Protein AF-A0A4Y9J6J3-F1 (afdb_monomer_lite)

InterPro domains:
  IPR000014 PAS domain [PF13188] (96-131)
  IPR000014 PAS domain [PS50112] (87-137)
  IPR000014 PAS domain [TIGR00229] (90-133)
  IPR000014 PAS domain [cd00130] (98-134)
  IPR035965 PAS domain superfamily [SSF55785] (6-74)
  IPR035965 PAS domain superfamily [SSF55785] (62-134)

Radius of gyration: 31.97 Å; chains: 1; bounding box: 62×37×79 Å

Structure (mmCIF, N/CA/C/O backbone):
data_AF-A0A4Y9J6J3-F1
#
_entry.id   AF-A0A4Y9J6J3-F1
#
loop_
_atom_site.group_PDB
_atom_site.id
_atom_site.type_symbol
_atom_site.label_atom_id
_atom_site.label_alt_id
_atom_site.label_comp_id
_atom_site.label_asym_id
_atom_site.label_entity_id
_atom_site.label_seq_id
_atom_site.pdbx_PDB_ins_code
_atom_site.Cartn_x
_atom_site.Cartn_y
_atom_site.Cartn_z
_atom_site.occupancy
_atom_site.B_iso_or_equiv
_atom_site.auth_seq_id
_atom_site.auth_comp_id
_atom_site.auth_asym_id
_atom_site.auth_atom_id
_atom_site.pdbx_PDB_model_num
ATOM 1 N N . LYS A 1 1 ? 17.500 11.262 -40.202 1.00 39.72 1 LYS A N 1
ATOM 2 C CA . LYS A 1 1 ? 16.883 11.916 -39.030 1.00 39.72 1 LYS A CA 1
ATOM 3 C C . LYS A 1 1 ? 17.370 11.178 -37.801 1.00 39.72 1 LYS A C 1
ATOM 5 O O . LYS A 1 1 ? 17.200 9.964 -37.757 1.00 39.72 1 LYS A O 1
ATOM 10 N N . TRP A 1 2 ? 18.064 11.863 -36.902 1.00 50.81 2 TRP A N 1
ATOM 11 C CA . TRP A 1 2 ? 18.716 11.248 -35.743 1.00 50.81 2 TRP A CA 1
ATOM 12 C C . TRP A 1 2 ? 17.811 11.349 -34.515 1.00 50.81 2 TRP A C 1
ATOM 14 O O . TRP A 1 2 ? 17.093 12.330 -34.363 1.00 50.81 2 TRP A O 1
ATOM 24 N N . VAL A 1 3 ? 17.848 10.357 -33.619 1.00 53.19 3 VAL A N 1
ATOM 25 C CA . VAL A 1 3 ? 17.109 10.394 -32.337 1.00 53.19 3 VAL A CA 1
ATOM 26 C C . VAL A 1 3 ? 17.439 11.657 -31.526 1.00 53.19 3 VAL A C 1
ATOM 28 O O . VAL A 1 3 ? 16.561 12.228 -30.886 1.00 53.19 3 VAL A O 1
ATOM 31 N N . THR A 1 4 ? 18.671 12.154 -31.640 1.00 53.94 4 THR A N 1
ATOM 32 C CA . THR A 1 4 ? 19.138 13.399 -31.014 1.00 53.94 4 THR A CA 1
ATOM 33 C C . THR A 1 4 ? 18.458 14.665 -31.542 1.00 53.94 4 THR A C 1
ATOM 35 O O . THR A 1 4 ? 18.426 15.660 -30.828 1.00 53.94 4 THR A O 1
ATOM 38 N N . GLU A 1 5 ? 17.877 14.649 -32.748 1.00 55.69 5 GLU A N 1
ATOM 39 C CA . GLU A 1 5 ? 17.098 15.782 -33.280 1.00 55.69 5 GLU A CA 1
ATOM 40 C C . GLU A 1 5 ? 15.705 15.880 -32.636 1.00 55.69 5 GLU A C 1
ATOM 42 O O . GLU A 1 5 ? 15.109 16.953 -32.632 1.00 55.69 5 GLU A O 1
ATOM 47 N N . PHE A 1 6 ? 15.179 14.775 -32.095 1.00 51.38 6 PHE A N 1
ATOM 48 C CA . PHE A 1 6 ? 13.850 14.715 -31.471 1.00 51.38 6 PHE A CA 1
ATOM 49 C C . PHE A 1 6 ? 13.895 14.768 -29.945 1.00 51.38 6 PHE A C 1
ATOM 51 O O . PHE A 1 6 ? 12.896 15.100 -29.313 1.00 51.38 6 PHE A O 1
ATOM 58 N N . ALA A 1 7 ? 15.040 14.448 -29.347 1.00 52.38 7 ALA A N 1
ATOM 59 C CA . ALA A 1 7 ? 15.242 14.529 -27.912 1.00 52.38 7 ALA A CA 1
ATOM 60 C C . ALA A 1 7 ? 16.704 14.930 -27.622 1.00 52.38 7 ALA A C 1
ATOM 62 O O . ALA A 1 7 ? 17.547 14.065 -27.386 1.00 52.38 7 ALA A O 1
ATOM 63 N N . PRO A 1 8 ? 17.027 16.235 -27.683 1.00 57.19 8 PRO A N 1
ATOM 64 C CA . PRO A 1 8 ? 18.391 16.735 -27.477 1.00 57.19 8 PRO A CA 1
ATOM 65 C C . PRO A 1 8 ? 18.898 16.509 -26.044 1.00 57.19 8 PRO A C 1
ATOM 67 O O . PRO A 1 8 ? 20.086 16.265 -25.852 1.00 57.19 8 PRO A O 1
ATOM 70 N N . ASP A 1 9 ? 17.986 16.484 -25.069 1.00 55.44 9 ASP A N 1
ATOM 71 C CA . ASP A 1 9 ? 18.262 16.157 -23.664 1.00 55.44 9 ASP A CA 1
ATOM 72 C C . ASP A 1 9 ? 18.116 14.660 -23.352 1.00 55.44 9 ASP A C 1
ATOM 74 O O . ASP A 1 9 ? 18.063 14.279 -22.186 1.00 55.44 9 ASP A O 1
ATOM 78 N N . LEU A 1 10 ? 18.020 13.783 -24.365 1.00 57.69 10 LEU A N 1
ATOM 79 C CA . LEU A 1 10 ? 18.024 12.333 -24.155 1.00 57.69 10 LEU A CA 1
ATOM 80 C C . LEU A 1 10 ? 19.436 11.925 -23.718 1.00 57.69 10 LEU A C 1
ATOM 82 O O . LEU A 1 10 ? 20.325 11.639 -24.515 1.00 57.69 10 LEU A O 1
ATOM 86 N N . GLU A 1 11 ? 19.611 12.028 -22.408 1.00 61.84 11 GLU A N 1
ATOM 87 C CA . GLU A 1 11 ? 20.838 12.064 -21.636 1.00 61.84 11 GLU A CA 1
ATOM 88 C C . GLU A 1 11 ? 21.888 11.017 -22.022 1.00 61.84 11 GLU A C 1
ATOM 90 O O . GLU A 1 11 ? 21.597 9.918 -22.499 1.00 61.84 11 GLU A O 1
ATOM 95 N N . ARG A 1 12 ? 23.138 11.333 -21.661 1.00 64.44 12 ARG A N 1
ATOM 96 C CA . ARG A 1 12 ? 24.306 10.436 -21.649 1.00 64.44 12 ARG A CA 1
ATOM 97 C C . ARG A 1 12 ? 23.982 9.016 -21.152 1.00 64.44 12 ARG A C 1
ATOM 99 O O . ARG A 1 12 ? 24.518 8.053 -21.692 1.00 64.44 12 ARG A O 1
ATOM 106 N N . PHE A 1 13 ? 23.058 8.894 -20.198 1.00 71.88 13 PHE A N 1
ATOM 107 C CA . PHE A 1 13 ? 22.538 7.633 -19.672 1.00 71.88 13 PHE A CA 1
ATOM 108 C C . PHE A 1 13 ? 22.047 6.653 -20.756 1.00 71.88 13 PHE A C 1
ATOM 110 O O . PHE A 1 13 ? 22.354 5.458 -20.698 1.00 71.88 13 PHE A O 1
ATOM 117 N N . TRP A 1 14 ? 21.325 7.135 -21.773 1.00 73.62 14 TRP A N 1
ATOM 118 C CA . TRP A 1 14 ? 20.806 6.286 -22.849 1.00 73.62 14 TRP A CA 1
ATOM 119 C C . TRP A 1 14 ? 21.928 5.798 -23.766 1.00 73.62 14 TRP A C 1
ATOM 121 O O . TRP A 1 14 ? 21.974 4.618 -24.107 1.00 73.62 14 TRP A O 1
ATOM 131 N N . PHE A 1 15 ? 22.885 6.671 -24.094 1.00 76.06 15 PHE A N 1
ATOM 132 C CA . PHE A 1 15 ? 24.064 6.307 -24.884 1.00 76.06 15 PHE A CA 1
ATOM 133 C C . PHE A 1 15 ? 24.954 5.291 -24.170 1.00 76.06 15 PHE A C 1
ATOM 135 O O . PHE A 1 15 ? 25.396 4.327 -24.792 1.00 76.06 15 PHE A O 1
ATOM 142 N N . GLU A 1 16 ? 25.193 5.472 -22.872 1.00 82.56 16 GLU A N 1
ATOM 143 C CA . GLU A 1 16 ? 25.970 4.532 -22.061 1.00 82.56 16 GLU A CA 1
ATOM 144 C C . GLU A 1 16 ? 25.268 3.177 -21.962 1.00 82.56 16 GLU A C 1
ATOM 146 O O . GLU A 1 16 ? 25.896 2.135 -22.154 1.00 82.56 16 GLU A O 1
ATOM 151 N N . THR A 1 17 ? 23.954 3.177 -21.728 1.00 86.25 17 THR A N 1
ATOM 152 C CA . THR A 1 17 ? 23.177 1.942 -21.601 1.00 86.25 17 THR A CA 1
ATOM 153 C C . THR A 1 17 ? 23.132 1.172 -22.916 1.00 86.25 17 THR A C 1
ATOM 155 O O . THR A 1 17 ? 23.444 -0.018 -22.945 1.00 86.25 17 THR A O 1
ATOM 158 N N . TYR A 1 18 ? 22.808 1.838 -24.021 1.00 88.50 18 TYR A N 1
ATOM 159 C CA . TYR A 1 18 ? 22.747 1.212 -25.340 1.00 88.50 18 TYR A CA 1
ATOM 160 C C . TYR A 1 18 ? 24.127 0.802 -25.853 1.00 88.50 18 TYR A C 1
ATOM 162 O O . TYR A 1 18 ? 24.275 -0.292 -26.395 1.00 88.50 18 TYR A O 1
ATOM 170 N N . GLY A 1 19 ? 25.148 1.629 -25.616 1.00 86.38 19 GLY A N 1
ATOM 171 C CA . GLY A 1 19 ? 26.538 1.304 -25.925 1.00 86.38 19 GLY A CA 1
ATOM 172 C C . GLY A 1 19 ? 27.023 0.074 -25.160 1.00 86.38 19 GLY A C 1
ATOM 173 O O . GLY A 1 19 ? 27.635 -0.812 -25.756 1.00 86.38 19 GLY A O 1
ATOM 174 N N . ARG A 1 20 ? 26.683 -0.037 -23.867 1.00 90.12 20 ARG A N 1
ATOM 175 C CA . ARG A 1 20 ? 26.971 -1.229 -23.060 1.00 90.12 20 ARG A CA 1
ATOM 176 C C . ARG A 1 20 ? 26.289 -2.463 -23.641 1.00 90.12 20 ARG A C 1
ATOM 178 O O . ARG A 1 20 ? 26.979 -3.445 -23.867 1.00 90.12 20 ARG A O 1
ATOM 185 N N . VAL A 1 21 ? 24.991 -2.409 -23.947 1.00 92.94 21 VAL A N 1
ATOM 186 C CA . VAL A 1 21 ? 24.256 -3.550 -24.536 1.00 92.94 21 VAL A CA 1
ATOM 187 C C . VAL A 1 21 ? 24.870 -3.968 -25.877 1.00 92.94 21 VAL A C 1
ATOM 189 O O . VAL A 1 21 ? 25.069 -5.155 -26.122 1.00 92.94 21 VAL A O 1
ATOM 192 N N . ALA A 1 22 ? 25.227 -3.008 -26.733 1.00 90.44 22 ALA A N 1
ATOM 193 C CA . ALA A 1 22 ? 25.871 -3.282 -28.015 1.00 90.44 22 ALA A CA 1
ATOM 194 C C . ALA A 1 22 ? 27.246 -3.957 -27.842 1.00 90.44 22 ALA A C 1
ATOM 196 O O . ALA A 1 22 ? 27.583 -4.883 -28.582 1.00 90.44 22 ALA A O 1
ATOM 197 N N . TRP A 1 23 ? 28.030 -3.515 -26.851 1.00 89.00 23 TRP A N 1
ATOM 198 C CA . TRP A 1 23 ? 29.391 -3.992 -26.602 1.00 89.00 23 TRP A CA 1
ATOM 199 C C . TRP A 1 23 ? 29.442 -5.322 -25.842 1.00 89.00 23 TRP A C 1
ATOM 201 O O . TRP A 1 23 ? 30.136 -6.247 -26.256 1.00 89.00 23 TRP A O 1
ATOM 211 N N . THR A 1 24 ? 28.710 -5.436 -24.735 1.00 91.56 24 THR A N 1
ATOM 212 C CA . THR A 1 24 ? 28.732 -6.613 -23.854 1.00 91.56 24 THR A CA 1
ATOM 213 C C . THR A 1 24 ? 27.737 -7.669 -24.315 1.00 91.56 24 THR A C 1
ATOM 215 O O . THR A 1 24 ? 28.041 -8.861 -24.321 1.00 91.56 24 THR A O 1
ATOM 218 N N . GLY A 1 25 ? 26.571 -7.248 -24.810 1.00 90.75 25 GLY A N 1
ATOM 219 C CA . GLY A 1 25 ? 25.450 -8.133 -25.134 1.00 90.75 25 GLY A CA 1
ATOM 220 C C . GLY A 1 25 ? 24.542 -8.440 -23.965 1.00 90.75 25 GLY A C 1
ATOM 221 O O . GLY A 1 25 ? 23.555 -9.148 -24.147 1.00 90.75 25 GLY A O 1
ATOM 222 N N . GLU A 1 26 ? 24.865 -7.928 -22.782 1.00 94.12 26 GLU A N 1
ATOM 223 C CA . GLU A 1 26 ? 23.991 -8.039 -21.627 1.00 94.12 26 GLU A CA 1
ATOM 224 C C . GLU A 1 26 ? 22.763 -7.151 -21.855 1.00 94.12 26 GLU A C 1
ATOM 226 O O . GLU A 1 26 ? 22.923 -5.963 -22.155 1.00 94.12 26 GLU A O 1
ATOM 231 N N . PRO A 1 27 ? 21.542 -7.701 -21.751 1.00 94.44 27 PRO A N 1
ATOM 232 C CA . PRO A 1 27 ? 20.328 -6.937 -21.978 1.00 94.44 27 PRO A CA 1
ATOM 233 C C . PRO A 1 27 ? 20.114 -5.904 -20.868 1.00 94.44 27 PRO A C 1
ATOM 235 O O . PRO A 1 27 ? 20.455 -6.133 -19.707 1.00 94.44 27 PRO A O 1
ATOM 238 N N . ALA A 1 28 ? 19.495 -4.779 -21.216 1.00 93.75 28 ALA A N 1
ATOM 239 C CA . ALA A 1 28 ? 19.056 -3.774 -20.252 1.00 93.75 28 ALA A CA 1
ATOM 240 C C . ALA A 1 28 ? 17.527 -3.722 -20.216 1.00 93.75 28 ALA A C 1
ATOM 242 O O . ALA A 1 28 ? 16.883 -3.715 -21.266 1.00 93.75 28 ALA A O 1
ATOM 243 N N . ASN A 1 29 ? 16.964 -3.674 -19.008 1.00 94.81 29 ASN A N 1
ATOM 244 C CA . ASN A 1 29 ? 15.537 -3.498 -18.770 1.00 94.81 29 ASN A CA 1
ATOM 245 C C . ASN A 1 29 ? 15.326 -2.522 -17.614 1.00 94.81 29 ASN A C 1
ATOM 247 O O . ASN A 1 29 ? 15.875 -2.745 -16.534 1.00 94.81 29 ASN A O 1
ATOM 251 N N . PHE A 1 30 ? 14.567 -1.455 -17.839 1.00 92.69 30 PHE A N 1
ATOM 252 C CA . PHE A 1 30 ? 14.281 -0.458 -16.814 1.00 92.69 30 PHE A CA 1
ATOM 253 C C . PHE A 1 30 ? 13.111 0.436 -17.214 1.00 92.69 30 PHE A C 1
ATOM 255 O O . PHE A 1 30 ? 12.827 0.640 -18.391 1.00 92.69 30 PHE A O 1
ATOM 262 N N . GLU A 1 31 ? 12.493 1.041 -16.206 1.00 93.88 31 GLU A N 1
ATOM 263 C CA . GLU A 1 31 ? 11.482 2.071 -16.393 1.00 93.88 31 GLU A CA 1
ATOM 264 C C . GLU A 1 31 ? 12.093 3.445 -16.144 1.00 93.88 31 GLU A C 1
ATOM 266 O O . GLU A 1 31 ? 12.802 3.644 -15.157 1.00 93.88 31 GLU A O 1
ATOM 271 N N . SER A 1 32 ? 11.815 4.403 -17.023 1.00 90.44 32 SER A N 1
ATOM 272 C CA . SER A 1 32 ? 12.292 5.776 -16.868 1.00 90.44 32 SER A CA 1
ATOM 273 C C . SER A 1 32 ? 11.247 6.782 -17.334 1.00 90.44 32 SER A C 1
ATOM 275 O O . SER A 1 32 ? 10.512 6.536 -18.296 1.00 90.44 32 SER A O 1
ATOM 277 N N . TYR A 1 33 ? 11.178 7.916 -16.638 1.00 89.56 33 TYR A N 1
ATOM 278 C CA . TYR A 1 33 ? 10.349 9.042 -17.039 1.00 89.56 33 TYR A CA 1
ATOM 279 C C . TYR A 1 33 ? 11.098 9.881 -18.069 1.00 89.56 33 TYR A C 1
ATOM 281 O O . TYR A 1 33 ? 12.176 10.411 -17.802 1.00 89.56 33 TYR A O 1
ATOM 289 N N . ALA A 1 34 ? 10.526 10.008 -19.258 1.00 85.56 34 ALA A N 1
ATOM 290 C CA . ALA A 1 34 ? 11.089 10.819 -20.318 1.00 85.56 34 ALA A CA 1
ATOM 291 C C . ALA A 1 34 ? 10.476 12.222 -20.273 1.00 85.56 34 ALA A C 1
ATOM 293 O O . ALA A 1 34 ? 9.376 12.435 -20.784 1.00 85.56 34 ALA A O 1
ATOM 294 N N . ASN A 1 35 ? 11.212 13.179 -19.697 1.00 83.75 35 ASN A N 1
ATOM 295 C CA . ASN A 1 35 ? 10.763 14.568 -19.519 1.00 83.75 35 ASN A CA 1
ATOM 296 C C . ASN A 1 35 ? 10.240 15.197 -20.821 1.00 83.75 35 ASN A C 1
ATOM 298 O O . ASN A 1 35 ? 9.164 15.780 -20.824 1.00 83.75 35 ASN A O 1
ATOM 302 N N . ASN A 1 36 ? 10.938 14.996 -21.944 1.00 81.19 36 ASN A N 1
ATOM 303 C CA . ASN A 1 36 ? 10.559 15.576 -23.243 1.00 81.19 36 ASN A CA 1
ATOM 304 C C . ASN A 1 36 ? 9.225 15.052 -23.797 1.00 81.19 36 ASN A C 1
ATOM 306 O O . ASN A 1 36 ? 8.641 15.682 -24.674 1.00 81.19 36 ASN A O 1
ATOM 310 N N . PHE A 1 37 ? 8.772 13.888 -23.329 1.00 82.88 37 PHE A N 1
ATOM 311 C CA . PHE A 1 37 ? 7.520 13.265 -23.760 1.00 82.88 37 PHE A CA 1
ATOM 312 C C . PHE A 1 37 ? 6.450 13.271 -22.667 1.00 82.88 37 PHE A C 1
ATOM 314 O O . PHE A 1 37 ? 5.341 12.812 -22.931 1.00 82.88 37 PHE A O 1
ATOM 321 N N . GLU A 1 38 ? 6.791 13.741 -21.462 1.00 89.31 38 GLU A N 1
ATOM 322 C CA . GLU A 1 38 ? 5.954 13.689 -20.259 1.00 89.31 38 GLU A CA 1
ATOM 323 C C . GLU A 1 38 ? 5.342 12.298 -20.012 1.00 89.31 38 GLU A C 1
ATOM 325 O O . GLU A 1 38 ? 4.172 12.146 -19.658 1.00 89.31 38 GLU A O 1
ATOM 330 N N . ARG A 1 39 ? 6.132 11.248 -20.262 1.00 93.19 39 ARG A N 1
ATOM 331 C CA . ARG A 1 39 ? 5.672 9.853 -20.242 1.00 93.19 39 ARG A CA 1
ATOM 332 C C . ARG A 1 39 ? 6.667 8.935 -19.560 1.00 93.19 39 ARG A C 1
ATOM 334 O O . ARG A 1 39 ? 7.879 9.113 -19.661 1.00 93.19 39 ARG A O 1
ATOM 341 N N . TRP A 1 40 ? 6.136 7.910 -18.907 1.00 94.75 40 TRP A N 1
ATOM 342 C CA . TRP A 1 40 ? 6.910 6.782 -18.412 1.00 94.75 40 TRP A CA 1
ATOM 343 C C . TRP A 1 40 ? 7.047 5.723 -19.495 1.00 94.75 40 TRP A C 1
ATOM 345 O 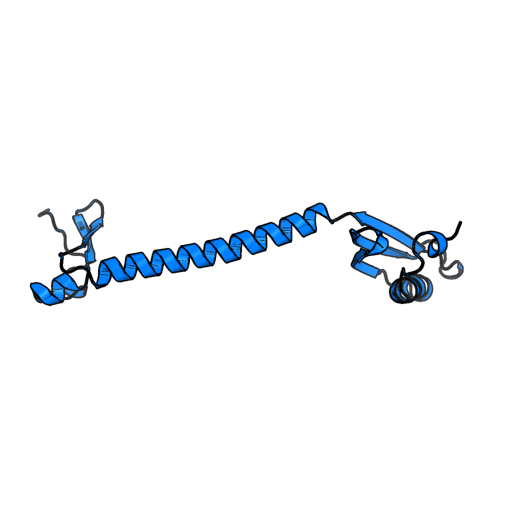O . TRP A 1 40 ? 6.049 5.266 -20.054 1.00 94.75 40 TRP A O 1
ATOM 355 N N . PHE A 1 41 ? 8.277 5.275 -19.726 1.00 93.31 41 PHE A N 1
ATOM 356 C CA . PHE A 1 41 ? 8.557 4.159 -20.616 1.00 93.31 41 PHE A CA 1
ATOM 357 C C . PHE A 1 41 ? 9.199 3.010 -19.857 1.00 93.31 41 PHE A C 1
ATOM 359 O O . PHE A 1 41 ? 10.161 3.213 -19.122 1.00 93.31 41 PHE A O 1
ATOM 366 N N . ASP A 1 42 ? 8.683 1.808 -20.088 1.00 94.88 42 ASP A N 1
ATOM 367 C CA . ASP A 1 42 ? 9.401 0.560 -19.856 1.00 94.88 42 ASP A CA 1
ATOM 368 C C . ASP A 1 42 ? 10.257 0.278 -21.094 1.00 94.88 42 ASP A C 1
ATOM 370 O O . ASP A 1 42 ? 9.736 0.144 -22.211 1.00 94.88 42 ASP A O 1
ATOM 374 N N . VAL A 1 43 ? 11.576 0.276 -20.907 1.00 93.12 43 VAL A N 1
ATOM 375 C CA . VAL A 1 43 ? 12.550 0.177 -21.990 1.00 93.12 43 VAL A CA 1
ATOM 376 C C . VAL A 1 43 ? 13.341 -1.106 -21.882 1.00 93.12 43 VAL A C 1
ATOM 378 O O . VAL A 1 43 ? 14.010 -1.374 -20.884 1.00 93.12 43 VAL A O 1
ATOM 381 N N . ARG A 1 44 ? 13.332 -1.860 -22.982 1.00 94.50 44 ARG A N 1
ATOM 382 C CA . ARG A 1 44 ? 14.118 -3.083 -23.143 1.00 94.50 44 ARG A CA 1
ATOM 383 C C . ARG A 1 44 ? 15.072 -2.945 -24.309 1.00 94.50 44 ARG A C 1
ATOM 385 O O . ARG A 1 44 ? 14.635 -2.692 -25.427 1.00 94.50 44 ARG A O 1
ATOM 392 N N . ALA A 1 45 ? 16.356 -3.165 -24.059 1.00 94.31 45 ALA A N 1
ATOM 393 C CA . ALA A 1 45 ? 17.393 -3.169 -25.079 1.00 94.31 45 ALA A CA 1
ATOM 394 C C . ALA A 1 45 ? 18.119 -4.516 -25.098 1.00 94.31 45 ALA A C 1
ATOM 396 O O . ALA A 1 45 ? 18.577 -4.998 -24.060 1.00 94.31 45 ALA A O 1
ATOM 397 N N . ILE A 1 46 ? 18.240 -5.105 -26.288 1.00 94.31 46 ILE A N 1
ATOM 398 C CA . ILE A 1 46 ? 18.931 -6.379 -26.522 1.00 94.31 46 ILE A CA 1
ATOM 399 C C . ILE A 1 46 ? 19.846 -6.264 -27.741 1.00 94.31 46 ILE A C 1
ATOM 401 O O . ILE A 1 46 ? 19.505 -5.580 -28.706 1.00 94.31 46 ILE A O 1
ATOM 405 N N . ARG A 1 47 ? 20.996 -6.947 -27.728 1.00 94.25 47 ARG A N 1
ATOM 406 C CA . ARG A 1 47 ? 21.838 -7.079 -28.926 1.00 94.25 47 ARG A CA 1
ATOM 407 C C . ARG A 1 47 ? 21.192 -8.050 -29.915 1.00 94.25 47 ARG A C 1
ATOM 409 O O . ARG A 1 47 ? 20.635 -9.066 -29.505 1.00 94.25 47 ARG A O 1
ATOM 416 N N . VAL A 1 48 ? 21.286 -7.743 -31.205 1.00 93.38 48 VAL A N 1
ATOM 417 C CA . VAL A 1 48 ? 20.748 -8.560 -32.301 1.00 93.38 48 VAL A CA 1
ATOM 418 C C . VAL A 1 48 ? 21.793 -8.738 -33.402 1.00 93.38 48 VAL A C 1
ATOM 420 O O . VAL A 1 48 ? 22.626 -7.860 -33.609 1.00 93.38 48 VAL A O 1
ATOM 423 N N . GLY A 1 49 ? 21.738 -9.861 -34.119 1.00 89.56 49 GLY A N 1
ATOM 424 C CA . GLY A 1 49 ? 22.713 -10.188 -35.166 1.00 89.56 49 GLY A CA 1
ATOM 425 C C . GLY A 1 49 ? 24.054 -10.686 -34.621 1.00 89.56 49 GLY A C 1
ATOM 426 O O . GLY A 1 49 ? 24.152 -11.097 -33.460 1.00 89.56 49 GLY A O 1
ATOM 427 N N . GLU A 1 50 ? 25.080 -10.673 -35.473 1.00 88.19 50 GLU A N 1
ATOM 428 C CA . GLU A 1 50 ? 26.414 -11.134 -35.095 1.00 88.19 50 GLU A CA 1
ATOM 429 C C . GLU A 1 50 ? 27.075 -10.145 -34.117 1.00 88.19 50 GLU A C 1
ATOM 431 O O . GLU A 1 50 ? 26.888 -8.929 -34.232 1.00 88.19 50 GLU A O 1
ATOM 436 N N . PRO A 1 51 ? 27.905 -10.608 -33.161 1.00 82.38 51 PRO A N 1
ATOM 437 C CA . PRO A 1 51 ? 28.557 -9.723 -32.189 1.00 82.38 51 PRO A CA 1
ATOM 438 C C . PRO A 1 51 ? 29.393 -8.596 -32.816 1.00 82.38 51 PRO A C 1
ATOM 440 O O . PRO A 1 51 ? 29.541 -7.530 -32.216 1.00 82.38 51 PRO A O 1
ATOM 443 N N . ALA A 1 52 ? 29.933 -8.821 -34.018 1.00 85.44 52 ALA A N 1
ATOM 444 C CA . ALA A 1 52 ? 30.714 -7.834 -34.759 1.00 85.44 52 ALA A CA 1
ATOM 445 C C . ALA A 1 52 ? 29.866 -6.653 -35.264 1.00 85.44 52 ALA A C 1
ATOM 447 O O . ALA A 1 52 ? 30.388 -5.544 -35.379 1.00 85.44 52 ALA A O 1
ATOM 448 N N . ASP A 1 53 ? 28.571 -6.874 -35.500 1.00 87.31 53 ASP A N 1
ATOM 449 C CA . ASP A 1 53 ? 27.671 -5.883 -36.091 1.00 87.31 53 ASP A CA 1
ATOM 450 C C . ASP A 1 53 ? 27.211 -4.833 -35.074 1.00 87.31 53 ASP A C 1
ATOM 452 O O . ASP A 1 53 ? 26.844 -3.719 -35.441 1.00 87.31 53 ASP A O 1
ATOM 456 N N . ARG A 1 54 ? 27.233 -5.181 -33.778 1.00 82.69 54 ARG A N 1
ATOM 4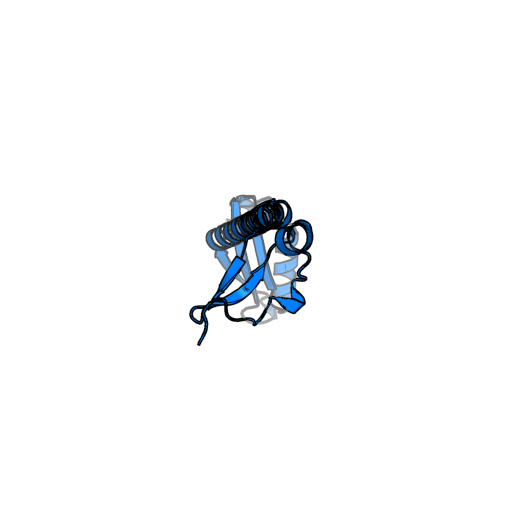57 C CA . ARG A 1 54 ? 26.855 -4.298 -32.655 1.00 82.69 54 ARG A CA 1
ATOM 458 C C . ARG A 1 54 ? 25.471 -3.660 -32.810 1.00 82.69 54 ARG A C 1
ATOM 460 O O . ARG A 1 54 ? 25.214 -2.576 -32.285 1.00 82.69 54 ARG A O 1
ATOM 467 N N . HIS A 1 55 ? 24.564 -4.344 -33.499 1.00 88.69 55 HIS A N 1
ATOM 468 C CA . HIS A 1 55 ? 23.182 -3.909 -33.610 1.00 88.69 55 HIS A CA 1
ATOM 469 C C . HIS A 1 55 ? 22.422 -4.189 -32.316 1.00 88.69 55 HIS A C 1
ATOM 471 O O . HIS A 1 55 ? 22.620 -5.209 -31.654 1.00 88.69 55 HIS A O 1
ATOM 477 N N . ILE A 1 56 ? 21.510 -3.286 -31.973 1.00 89.44 56 ILE A N 1
ATOM 478 C CA . ILE A 1 56 ? 20.598 -3.451 -30.845 1.00 89.44 56 ILE A CA 1
ATOM 479 C C . ILE A 1 56 ? 19.157 -3.268 -31.311 1.00 89.44 56 ILE A C 1
ATOM 481 O O . ILE A 1 56 ? 18.872 -2.430 -32.166 1.00 89.44 56 ILE A O 1
ATOM 485 N N . ALA A 1 57 ? 18.251 -4.041 -30.727 1.00 90.44 57 ALA A N 1
ATOM 486 C CA . ALA A 1 57 ? 16.822 -3.779 -30.768 1.00 90.44 57 ALA A CA 1
ATOM 487 C C . ALA A 1 57 ? 16.419 -3.099 -29.458 1.00 90.44 57 ALA A C 1
ATOM 489 O O . ALA A 1 57 ? 16.800 -3.562 -28.380 1.00 90.44 57 ALA A O 1
ATOM 490 N N . ILE A 1 58 ? 15.653 -2.011 -29.558 1.00 91.12 58 ILE A N 1
ATOM 491 C CA . ILE A 1 58 ? 15.118 -1.283 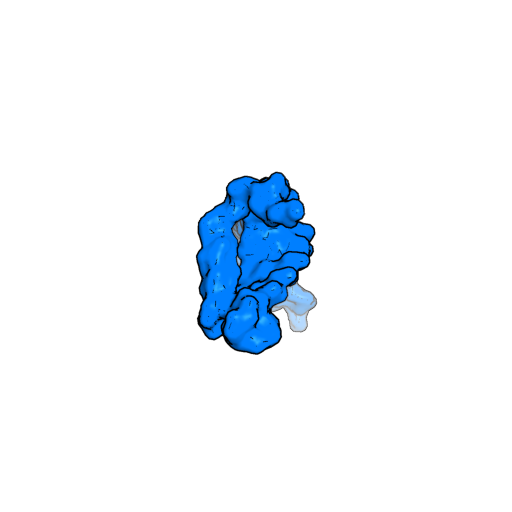-28.408 1.00 91.12 58 ILE A CA 1
ATOM 492 C C . ILE A 1 58 ? 13.595 -1.284 -28.505 1.00 91.12 58 ILE A C 1
ATOM 494 O O . ILE A 1 58 ? 13.029 -0.891 -29.525 1.00 91.12 58 ILE A O 1
ATOM 498 N N . PHE A 1 59 ? 12.940 -1.711 -27.435 1.00 90.88 59 PHE A N 1
ATOM 499 C CA . PHE A 1 59 ? 11.496 -1.674 -27.275 1.00 90.88 59 PHE A CA 1
ATOM 500 C C . PHE A 1 59 ? 11.147 -0.609 -26.246 1.00 90.88 59 PHE A C 1
ATOM 502 O O . PHE A 1 59 ? 11.684 -0.632 -25.140 1.00 90.88 59 PHE A O 1
ATOM 509 N N . PHE A 1 60 ? 10.226 0.279 -26.607 1.00 90.19 60 PHE A N 1
ATOM 510 C CA . PHE A 1 60 ? 9.634 1.255 -25.701 1.00 90.19 60 PHE A CA 1
ATOM 511 C C . PHE A 1 60 ? 8.164 0.906 -25.527 1.00 90.19 60 PHE A C 1
ATOM 513 O O . PHE A 1 60 ? 7.419 0.862 -26.507 1.00 90.19 60 PHE A O 1
ATOM 520 N N . ASN A 1 61 ? 7.752 0.658 -24.292 1.00 94.19 61 ASN A N 1
ATOM 521 C CA . ASN A 1 61 ? 6.352 0.496 -23.942 1.00 94.19 61 ASN A CA 1
ATOM 522 C C . ASN A 1 61 ? 5.930 1.662 -23.051 1.00 94.19 61 ASN A C 1
ATOM 524 O O . ASN A 1 61 ? 6.546 1.897 -22.014 1.00 94.19 61 ASN A O 1
ATOM 528 N N . ASP A 1 62 ? 4.903 2.403 -23.458 1.00 95.25 62 ASP A N 1
ATOM 529 C CA . ASP A 1 62 ? 4.353 3.475 -22.634 1.00 95.25 62 ASP A CA 1
ATOM 530 C C . ASP A 1 62 ? 3.587 2.867 -21.457 1.00 95.25 62 ASP A C 1
ATOM 532 O O . ASP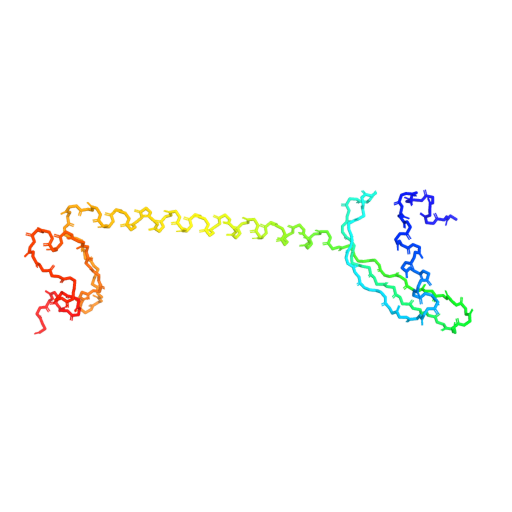 A 1 62 ? 2.594 2.159 -21.628 1.00 95.25 62 ASP A O 1
ATOM 536 N N . VAL A 1 63 ? 4.069 3.144 -20.250 1.00 97.25 63 VAL A N 1
ATOM 537 C CA . VAL A 1 63 ? 3.496 2.649 -18.995 1.00 97.25 63 VAL A CA 1
ATOM 538 C C . VAL A 1 63 ? 2.957 3.784 -18.129 1.00 97.25 63 VAL A C 1
ATOM 540 O O . VAL A 1 63 ? 2.686 3.583 -16.946 1.00 97.25 63 VAL A O 1
ATOM 543 N N . THR A 1 64 ? 2.757 4.971 -18.706 1.00 97.31 64 THR A N 1
ATOM 544 C CA . THR A 1 64 ? 2.303 6.174 -17.992 1.00 97.31 64 THR A CA 1
ATOM 545 C C . THR A 1 64 ? 0.975 5.940 -17.287 1.00 97.31 64 THR A C 1
ATOM 547 O O . THR A 1 64 ? 0.870 6.193 -16.091 1.00 97.31 64 THR A O 1
ATOM 550 N N . ALA A 1 65 ? -0.014 5.373 -17.986 1.00 97.81 65 ALA A N 1
ATOM 551 C CA . ALA A 1 65 ? -1.324 5.084 -17.401 1.00 97.81 65 ALA A CA 1
ATOM 552 C C . ALA A 1 65 ? -1.220 4.147 -16.186 1.00 97.81 65 ALA A C 1
ATOM 554 O O . ALA A 1 65 ? -1.870 4.375 -15.169 1.00 97.81 65 ALA A O 1
ATOM 555 N N . ARG A 1 66 ? -0.352 3.130 -16.263 1.00 97.69 66 ARG A N 1
ATOM 556 C CA . ARG A 1 66 ? -0.102 2.215 -15.145 1.00 97.69 66 ARG A CA 1
ATOM 557 C C . ARG A 1 66 ? 0.559 2.939 -13.972 1.00 97.69 66 ARG A C 1
ATOM 559 O O . ARG A 1 66 ? 0.098 2.788 -12.850 1.00 97.69 66 ARG A O 1
ATOM 566 N N . LYS A 1 67 ? 1.597 3.743 -14.219 1.00 97.69 67 LYS A N 1
ATOM 567 C CA . LYS A 1 67 ? 2.297 4.508 -13.173 1.00 97.69 67 LYS A CA 1
ATOM 568 C C . LYS A 1 67 ? 1.393 5.508 -12.459 1.00 97.69 67 LYS A C 1
ATOM 570 O O . LYS A 1 67 ? 1.482 5.632 -11.242 1.00 97.69 67 LYS A O 1
ATOM 575 N N . VAL A 1 68 ? 0.525 6.194 -13.203 1.00 97.31 68 VAL A N 1
ATOM 576 C CA . VAL A 1 68 ? -0.462 7.123 -12.635 1.00 97.31 68 VAL A CA 1
ATOM 577 C C . VAL A 1 68 ? -1.459 6.365 -11.763 1.00 97.31 68 VAL A C 1
ATOM 579 O O . VAL A 1 68 ? -1.626 6.725 -10.603 1.00 97.31 68 VAL A O 1
ATOM 582 N N . ALA A 1 69 ? -2.030 5.265 -12.261 1.00 97.62 69 ALA A N 1
ATOM 583 C CA . ALA A 1 69 ? -2.957 4.449 -11.479 1.00 97.62 69 ALA A CA 1
ATOM 584 C C . ALA A 1 69 ? -2.304 3.861 -10.212 1.00 97.62 69 ALA A C 1
ATOM 586 O O . ALA A 1 69 ? -2.920 3.849 -9.151 1.00 97.62 69 ALA A O 1
ATOM 587 N N . GLU A 1 70 ? -1.051 3.402 -10.289 1.00 97.56 70 GLU A N 1
ATOM 588 C CA . GLU A 1 70 ? -0.287 2.921 -9.127 1.00 97.56 70 GLU A CA 1
ATOM 589 C C . GLU A 1 70 ? -0.076 4.029 -8.082 1.00 97.56 70 GLU A C 1
ATOM 591 O O . GLU A 1 70 ? -0.232 3.786 -6.883 1.00 97.56 70 GLU A O 1
ATOM 596 N N . ALA A 1 71 ? 0.259 5.246 -8.520 1.00 97.12 71 ALA A N 1
ATOM 597 C CA . ALA A 1 71 ? 0.443 6.390 -7.632 1.00 97.12 71 ALA A CA 1
ATOM 598 C C . ALA A 1 71 ? -0.876 6.820 -6.975 1.00 97.12 71 ALA A C 1
ATOM 600 O O . ALA A 1 71 ? -0.910 7.021 -5.762 1.00 97.12 71 ALA A O 1
ATOM 601 N N . GLU A 1 72 ? -1.961 6.893 -7.749 1.00 97.81 72 GLU A N 1
ATOM 602 C CA . GLU A 1 72 ? -3.301 7.181 -7.235 1.00 97.81 72 GLU A CA 1
ATOM 603 C C . GLU A 1 72 ? -3.721 6.137 -6.200 1.00 97.81 72 GLU A C 1
ATOM 605 O O . GLU A 1 72 ? -4.064 6.496 -5.077 1.00 97.81 72 GLU A O 1
ATOM 610 N N . LEU A 1 73 ? -3.618 4.843 -6.523 1.00 98.44 73 LEU A N 1
ATOM 611 C CA . LEU A 1 73 ? -3.953 3.763 -5.591 1.00 98.44 73 LEU A CA 1
ATOM 612 C C . LEU A 1 73 ? -3.167 3.862 -4.284 1.00 98.44 73 LEU A C 1
ATOM 614 O O . LEU A 1 73 ? -3.741 3.666 -3.215 1.00 98.44 73 LEU A O 1
ATOM 618 N N . ARG A 1 74 ? -1.875 4.195 -4.355 1.00 97.94 74 ARG A N 1
ATOM 619 C CA . ARG A 1 74 ? -1.051 4.405 -3.164 1.00 97.94 74 ARG A CA 1
ATOM 620 C C . ARG A 1 74 ? -1.571 5.567 -2.321 1.00 97.94 74 ARG A C 1
ATOM 622 O O . ARG A 1 74 ? -1.778 5.393 -1.127 1.00 97.94 74 ARG A O 1
ATOM 629 N N . THR A 1 75 ? -1.841 6.717 -2.935 1.00 98.12 75 THR A N 1
ATOM 630 C CA . THR A 1 75 ? -2.385 7.885 -2.227 1.00 98.12 75 THR A CA 1
ATOM 631 C C . THR A 1 75 ? -3.749 7.597 -1.601 1.00 98.12 75 THR A C 1
ATOM 633 O O . THR A 1 75 ? -3.996 7.997 -0.461 1.00 98.12 75 THR A O 1
ATOM 636 N N . LEU A 1 76 ? -4.633 6.890 -2.312 1.00 97.88 76 LEU A N 1
ATOM 637 C CA . LEU A 1 76 ? -5.921 6.474 -1.762 1.00 97.88 76 LEU A CA 1
ATOM 638 C C . LEU A 1 76 ? -5.742 5.531 -0.571 1.00 97.88 76 LEU A C 1
ATOM 640 O O . LEU A 1 76 ? -6.432 5.710 0.428 1.00 97.88 76 LEU A O 1
ATOM 644 N N . ASN A 1 77 ? -4.830 4.560 -0.655 1.00 98.25 77 ASN A N 1
ATOM 645 C CA . ASN A 1 77 ? -4.587 3.628 0.442 1.00 98.25 77 ASN A CA 1
ATOM 646 C C . ASN A 1 77 ? -4.066 4.353 1.689 1.00 98.25 77 ASN A C 1
ATOM 648 O O . ASN A 1 77 ? -4.666 4.228 2.750 1.00 98.25 77 ASN A O 1
ATOM 652 N N . ASP A 1 78 ? -3.045 5.201 1.537 1.00 98.06 78 ASP A N 1
ATOM 653 C CA . ASP A 1 78 ? -2.485 5.991 2.642 1.00 98.06 78 ASP A CA 1
ATOM 654 C C . ASP A 1 78 ? -3.576 6.859 3.311 1.00 98.06 78 ASP A C 1
ATOM 656 O O . ASP A 1 78 ? -3.681 6.934 4.537 1.00 98.06 78 ASP A O 1
ATOM 660 N N . THR A 1 79 ? -4.453 7.470 2.505 1.00 97.81 79 THR A N 1
ATOM 661 C CA . THR A 1 79 ? -5.575 8.284 3.005 1.00 97.81 79 THR A CA 1
ATOM 662 C C . THR A 1 79 ? -6.623 7.438 3.731 1.00 97.81 79 THR A C 1
ATOM 664 O O . THR A 1 79 ? -7.124 7.839 4.782 1.00 97.81 79 THR A O 1
ATOM 667 N N . LEU A 1 80 ? -6.980 6.272 3.185 1.00 98.25 80 LEU A N 1
ATOM 668 C CA . LEU A 1 80 ? -7.944 5.361 3.801 1.00 98.25 80 LEU A CA 1
ATOM 669 C C . LEU A 1 80 ? -7.415 4.797 5.119 1.00 98.25 80 LEU A C 1
ATOM 671 O O . LEU A 1 80 ? -8.163 4.747 6.093 1.00 98.25 80 LEU A O 1
ATOM 675 N N . GLU A 1 81 ? -6.138 4.419 5.177 1.00 97.88 81 GLU A N 1
ATOM 676 C CA . GLU A 1 81 ? -5.491 3.966 6.408 1.00 97.88 81 GLU A CA 1
ATOM 677 C C . GLU A 1 81 ? -5.558 5.048 7.490 1.00 97.88 81 GLU A C 1
ATOM 679 O O . GLU A 1 81 ? -5.969 4.759 8.618 1.00 97.88 81 GLU A O 1
ATOM 684 N N . GLN A 1 82 ? -5.253 6.302 7.142 1.00 98.06 82 GLN A N 1
ATOM 685 C CA . GLN A 1 82 ? -5.376 7.424 8.071 1.00 98.06 82 GLN A CA 1
ATOM 686 C C . GLN A 1 82 ? -6.823 7.610 8.552 1.00 98.06 82 GLN A C 1
ATOM 688 O O . GLN A 1 82 ? -7.064 7.701 9.756 1.00 98.06 82 GLN A O 1
ATOM 693 N N . GLN A 1 83 ? -7.804 7.612 7.646 1.00 97.75 83 GLN A N 1
ATOM 694 C CA . GLN A 1 83 ? -9.216 7.762 8.017 1.00 97.75 83 GLN A CA 1
ATOM 695 C C . GLN A 1 83 ? -9.701 6.626 8.925 1.00 97.75 83 GLN A C 1
ATOM 697 O O . GLN A 1 83 ? -10.411 6.871 9.902 1.00 97.75 83 GLN A O 1
ATOM 702 N N . VAL A 1 84 ? -9.313 5.381 8.636 1.00 98.25 84 VAL A N 1
ATOM 703 C CA . VAL A 1 84 ? -9.645 4.219 9.472 1.00 98.25 84 VAL A CA 1
ATOM 704 C C . VAL A 1 84 ? -9.038 4.371 10.864 1.00 98.25 84 VAL A C 1
ATOM 706 O O . VAL A 1 84 ? -9.733 4.120 11.852 1.00 98.25 84 VAL A O 1
ATOM 709 N N . GLN A 1 85 ? -7.783 4.812 10.969 1.00 97.75 85 GLN A N 1
ATOM 710 C CA . GLN A 1 85 ? -7.137 5.065 12.258 1.00 97.75 85 GLN A CA 1
ATOM 711 C C . GLN A 1 85 ? -7.854 6.168 13.041 1.00 97.75 85 GLN A C 1
ATOM 713 O O . GLN A 1 85 ? -8.198 5.958 14.203 1.00 97.75 85 GLN A O 1
ATOM 718 N N . GLU A 1 86 ? -8.152 7.302 12.405 1.00 97.81 86 GLU A N 1
ATOM 719 C CA . GLU A 1 86 ? -8.862 8.421 13.032 1.00 97.81 86 GLU A CA 1
ATOM 720 C C . GLU A 1 86 ? -10.245 8.002 13.543 1.00 97.81 86 GLU A C 1
ATOM 722 O O . GLU A 1 86 ? -10.569 8.246 14.708 1.00 97.81 86 GLU A O 1
ATOM 727 N N . ARG A 1 87 ? -11.045 7.295 12.729 1.00 97.38 87 ARG A N 1
ATOM 728 C CA . ARG A 1 87 ? -12.366 6.816 13.175 1.00 97.38 87 ARG A CA 1
ATOM 729 C C . ARG A 1 87 ? -12.262 5.759 14.263 1.00 97.38 87 ARG A C 1
ATOM 731 O O . ARG A 1 87 ? -13.081 5.754 15.176 1.00 97.38 87 ARG A O 1
ATOM 738 N N . THR A 1 88 ? -11.260 4.885 14.202 1.00 96.94 88 THR A N 1
ATOM 739 C CA . THR A 1 88 ? -11.029 3.882 15.251 1.00 96.94 88 THR A CA 1
ATOM 740 C C . THR A 1 88 ? -10.685 4.553 16.578 1.00 96.94 88 THR A C 1
ATOM 742 O O . THR A 1 88 ? -11.239 4.183 17.611 1.00 96.94 88 THR A O 1
ATOM 745 N N . LEU A 1 89 ? -9.815 5.567 16.562 1.00 96.56 89 LEU A N 1
ATOM 746 C CA . LEU A 1 89 ? -9.459 6.338 17.754 1.00 96.56 89 LEU A CA 1
ATOM 747 C C . LEU A 1 89 ? -10.656 7.107 18.315 1.00 96.56 89 LEU A C 1
ATOM 749 O O . LEU A 1 89 ? -10.877 7.083 19.525 1.00 96.56 89 LEU A O 1
ATOM 753 N N . GLU A 1 90 ? -11.450 7.748 17.458 1.00 96.69 90 GLU A N 1
ATOM 754 C CA . GLU A 1 90 ? -12.662 8.452 17.876 1.00 96.69 90 GLU A CA 1
ATOM 755 C C . GLU A 1 90 ? -13.665 7.491 18.528 1.00 96.69 90 GLU A C 1
ATOM 757 O O . GLU A 1 90 ? -14.115 7.741 19.644 1.00 96.69 90 GLU A O 1
ATOM 762 N N . LEU A 1 91 ? -13.964 6.356 17.886 1.00 96.00 91 LEU A N 1
ATOM 763 C CA . LEU A 1 91 ? -14.887 5.353 18.423 1.00 96.00 91 LEU A CA 1
ATOM 764 C C . LEU A 1 91 ? -14.388 4.752 19.740 1.00 96.00 91 LEU A C 1
ATOM 766 O O . LEU A 1 91 ? -15.181 4.593 20.666 1.00 96.00 91 LEU A O 1
ATOM 770 N N . ASN A 1 92 ? -13.092 4.446 19.851 1.00 95.69 92 ASN A N 1
ATOM 771 C CA . ASN A 1 92 ? -12.506 3.956 21.099 1.00 95.69 92 ASN A CA 1
ATOM 772 C C . ASN A 1 92 ? -12.588 5.013 22.203 1.00 95.69 92 ASN A C 1
ATOM 774 O O . ASN A 1 92 ? -12.973 4.696 23.322 1.00 95.69 92 ASN A O 1
ATOM 778 N N . THR A 1 93 ? -12.319 6.279 21.880 1.00 96.06 93 THR A N 1
ATOM 779 C CA . THR A 1 93 ? -12.447 7.381 22.841 1.00 96.06 93 THR A CA 1
ATOM 780 C C . THR A 1 93 ? -13.887 7.513 23.324 1.00 96.06 93 THR A C 1
ATOM 782 O O . THR A 1 93 ? -14.125 7.581 24.529 1.00 96.06 93 THR A O 1
ATOM 785 N N . LEU A 1 94 ? -14.865 7.506 22.415 1.00 96.50 94 LEU A N 1
ATOM 786 C CA . LEU A 1 94 ? -16.283 7.551 22.778 1.00 96.50 94 LEU A CA 1
ATOM 787 C C . LEU A 1 94 ? -16.675 6.353 23.654 1.00 96.50 94 LEU A C 1
ATOM 789 O O . LEU A 1 94 ? -17.347 6.531 24.666 1.00 96.50 94 LEU A O 1
ATOM 793 N N . TRP A 1 95 ? -16.213 5.148 23.311 1.00 97.00 95 TRP A N 1
ATOM 794 C CA . TRP A 1 95 ? -16.444 3.937 24.100 1.00 97.00 95 TRP A CA 1
ATOM 795 C C . TRP A 1 95 ? -15.867 4.053 25.519 1.00 97.00 95 TRP A C 1
ATOM 797 O O . TRP A 1 95 ? -16.589 3.840 26.495 1.00 97.00 95 TRP A O 1
ATOM 807 N N . ASP A 1 96 ? -14.595 4.435 25.641 1.00 96.31 96 ASP A N 1
ATOM 808 C CA . ASP A 1 96 ? -13.845 4.440 26.903 1.00 96.31 96 ASP A CA 1
ATOM 809 C C . ASP A 1 96 ? -14.250 5.573 27.851 1.00 96.31 96 ASP A C 1
ATOM 811 O O . ASP A 1 96 ? -14.189 5.427 29.079 1.00 96.31 96 ASP A O 1
ATOM 815 N N . THR A 1 97 ? -14.651 6.714 27.288 1.00 96.00 97 THR A N 1
ATOM 816 C CA . THR A 1 97 ? -15.035 7.910 28.051 1.00 96.00 97 THR A CA 1
ATOM 817 C C . THR A 1 97 ? -16.526 7.997 28.350 1.00 96.00 97 THR A C 1
ATOM 819 O O . THR A 1 97 ? -16.904 8.789 29.215 1.00 96.00 97 THR A O 1
ATOM 822 N N . SER A 1 98 ? -17.366 7.195 27.685 1.00 97.19 98 SER A N 1
ATOM 823 C CA . SER A 1 98 ? -18.807 7.207 27.930 1.00 97.19 98 SER A CA 1
ATOM 824 C C . SER A 1 98 ? -19.109 6.895 29.402 1.00 97.19 98 SER A C 1
ATOM 826 O O . SER A 1 98 ? -18.585 5.910 29.933 1.00 97.19 98 SER A O 1
ATOM 828 N N . PRO A 1 99 ? -19.950 7.700 30.075 1.00 94.38 99 PRO A N 1
ATOM 829 C CA . PRO A 1 99 ? -20.414 7.400 31.423 1.00 94.38 99 PRO A CA 1
ATOM 830 C C . PRO A 1 99 ? -21.508 6.325 31.434 1.00 94.38 99 PRO A C 1
ATOM 832 O O . PRO A 1 99 ? -21.755 5.743 32.483 1.00 94.38 99 PRO A O 1
ATOM 835 N N . ASP A 1 100 ? -22.149 6.049 30.295 1.00 97.19 100 ASP A N 1
ATOM 836 C CA . ASP A 1 100 ? -23.181 5.022 30.194 1.00 97.19 100 ASP A CA 1
ATOM 837 C C . ASP A 1 100 ? -22.558 3.622 30.128 1.00 97.19 100 ASP A C 1
ATOM 839 O O . ASP A 1 100 ? -21.476 3.420 29.565 1.00 97.19 100 ASP A O 1
ATOM 843 N N . LEU A 1 101 ? -23.268 2.634 30.676 1.00 96.50 101 LEU A N 1
ATOM 844 C CA . LEU A 1 101 ? -22.886 1.225 30.607 1.00 96.50 101 LEU A CA 1
ATOM 845 C C . LEU A 1 101 ? -23.096 0.696 29.184 1.00 96.50 101 LEU A C 1
ATOM 847 O O . LEU A 1 101 ? -24.206 0.326 28.801 1.00 96.50 101 LEU A O 1
ATOM 851 N N . LEU A 1 102 ? -22.023 0.645 28.398 1.00 97.56 102 LEU A N 1
ATOM 852 C CA . LEU A 1 102 ? -22.047 0.128 27.031 1.00 97.56 102 LEU A CA 1
ATOM 853 C C . LEU A 1 102 ? -21.576 -1.326 27.005 1.00 97.56 102 LEU A C 1
ATOM 855 O O . LEU A 1 102 ? -20.652 -1.710 27.728 1.00 97.56 102 LEU A O 1
ATOM 859 N N . LEU A 1 103 ? -22.209 -2.142 26.163 1.00 96.75 103 LEU A N 1
ATOM 860 C CA . LEU A 1 103 ? -21.877 -3.555 26.000 1.00 96.75 103 LEU A CA 1
ATOM 861 C C . LEU A 1 103 ? -22.105 -4.024 24.560 1.00 96.75 103 LEU A C 1
ATOM 863 O O . LEU A 1 103 ? -22.963 -3.506 23.848 1.00 96.75 103 LEU A O 1
ATOM 867 N N . VAL A 1 104 ? -21.343 -5.032 24.147 1.00 96.62 104 VAL A N 1
ATOM 868 C CA . VAL A 1 104 ? -21.589 -5.819 22.936 1.00 96.62 104 VAL A CA 1
ATOM 869 C C . VAL A 1 104 ? -21.787 -7.259 23.371 1.00 96.62 104 VAL A C 1
ATOM 871 O O . VAL A 1 104 ? -20.932 -7.812 24.065 1.00 96.62 104 VAL A O 1
ATOM 874 N N . ILE A 1 105 ? -22.889 -7.860 22.941 1.00 96.81 105 ILE A N 1
ATOM 875 C CA . ILE A 1 105 ? -23.202 -9.277 23.134 1.00 96.81 105 ILE A CA 1
ATOM 876 C C . ILE A 1 105 ? -23.272 -9.977 21.777 1.00 96.81 105 ILE A C 1
ATOM 878 O O . ILE A 1 105 ? -23.547 -9.338 20.761 1.00 96.81 105 ILE A O 1
ATOM 882 N N . ASP A 1 106 ? -23.000 -11.277 21.747 1.00 96.25 106 ASP A N 1
ATOM 883 C CA . ASP A 1 106 ? -23.296 -12.093 20.568 1.00 96.25 106 ASP A CA 1
ATOM 884 C C . ASP A 1 106 ? -24.777 -12.519 20.520 1.00 96.25 106 ASP A C 1
ATOM 886 O O . ASP A 1 106 ? -25.586 -12.146 21.371 1.00 96.25 106 ASP A O 1
ATOM 890 N N . PHE A 1 107 ? -25.144 -13.316 19.512 1.00 94.12 107 PHE A N 1
ATOM 891 C CA . PHE A 1 107 ? -26.521 -13.786 19.326 1.00 94.12 107 PHE A CA 1
ATOM 892 C C . PHE A 1 107 ? -27.037 -14.699 20.447 1.00 94.12 107 PHE A C 1
ATOM 894 O O . PHE A 1 107 ? -28.248 -14.843 20.582 1.00 94.12 107 PHE A O 1
ATOM 901 N N . ALA A 1 108 ? -26.153 -15.304 21.245 1.00 93.50 108 ALA A N 1
ATOM 902 C CA . ALA A 1 108 ? -26.537 -16.086 22.418 1.00 93.50 108 ALA A CA 1
ATOM 903 C C . ALA A 1 108 ? -26.717 -15.205 23.669 1.00 93.50 108 ALA A C 1
ATOM 905 O O . ALA A 1 108 ? -26.975 -15.721 24.751 1.00 93.50 108 ALA A O 1
ATOM 906 N N . GLY A 1 109 ? -26.577 -13.882 23.537 1.00 95.19 109 GLY A N 1
ATOM 907 C CA . GLY A 1 109 ? -26.631 -12.951 24.658 1.00 95.19 109 GLY A CA 1
ATOM 908 C C . GLY A 1 109 ? -25.342 -12.912 25.474 1.00 95.19 109 GLY A C 1
ATOM 909 O O . GLY A 1 109 ? -25.346 -12.348 26.567 1.00 95.19 109 GLY A O 1
ATOM 910 N N . VAL A 1 110 ? -24.246 -13.496 24.974 1.00 96.44 110 VAL A N 1
ATOM 911 C CA . VAL A 1 110 ? -22.986 -13.587 25.715 1.00 96.44 110 VAL A CA 1
ATOM 912 C C . VAL A 1 110 ? -22.177 -12.306 25.564 1.00 96.44 110 VAL A C 1
ATOM 914 O O . VAL A 1 110 ? -21.927 -11.864 24.442 1.00 96.44 110 VAL A O 1
ATOM 917 N N . PHE A 1 111 ? -21.724 -11.723 26.678 1.00 97.12 111 PHE A N 1
ATOM 918 C CA . PHE A 1 111 ? -20.905 -10.508 26.686 1.00 97.12 111 PHE A CA 1
ATOM 919 C C . PHE A 1 111 ? -19.578 -10.725 25.947 1.00 97.12 111 PHE A C 1
ATOM 921 O O . PHE A 1 111 ? -18.780 -11.599 26.293 1.00 97.12 111 PHE A O 1
ATOM 928 N N . ARG A 1 112 ? -19.323 -9.890 24.936 1.00 97.12 112 ARG A N 1
ATOM 929 C CA . ARG A 1 112 ? -18.095 -9.875 24.124 1.00 97.12 112 ARG A CA 1
ATOM 930 C C . ARG A 1 112 ? -17.232 -8.651 24.365 1.00 97.12 112 ARG A C 1
ATOM 932 O O . ARG A 1 112 ? -16.015 -8.752 24.254 1.00 97.12 112 ARG A O 1
ATOM 939 N N . ARG A 1 113 ? -17.844 -7.512 24.691 1.00 96.50 113 ARG A N 1
ATOM 940 C CA . ARG A 1 113 ? -17.155 -6.286 25.113 1.00 96.50 113 ARG A CA 1
ATOM 941 C C . ARG A 1 113 ? -18.016 -5.522 26.105 1.00 96.50 113 ARG A C 1
ATOM 943 O O . ARG A 1 113 ? -19.236 -5.511 25.976 1.00 96.50 113 ARG A O 1
ATOM 950 N N . VAL A 1 114 ? -17.361 -4.832 27.026 1.00 97.25 114 VAL A N 1
ATOM 951 C CA . VAL A 1 114 ? -17.950 -3.851 27.945 1.00 97.25 114 VAL A CA 1
ATOM 952 C C . VAL A 1 114 ? -17.030 -2.634 28.007 1.00 97.25 114 VAL A C 1
ATOM 954 O O . VAL A 1 114 ? -15.835 -2.754 27.724 1.00 97.25 114 VAL A O 1
ATOM 957 N N . ASN A 1 115 ? -17.570 -1.453 28.293 1.00 97.62 115 ASN A N 1
ATOM 958 C CA . ASN A 1 115 ? -16.754 -0.253 28.475 1.00 97.62 115 ASN A CA 1
ATOM 959 C C . ASN A 1 115 ? -16.346 -0.045 29.950 1.00 97.62 115 ASN A C 1
ATOM 961 O O . ASN A 1 115 ? -16.920 -0.667 30.847 1.00 97.62 115 ASN A O 1
ATOM 965 N N . PRO A 1 116 ? -15.383 0.850 30.241 1.00 98.06 116 PRO A N 1
ATOM 966 C CA . PRO A 1 116 ? -14.899 1.086 31.605 1.00 98.06 116 PRO A CA 1
ATOM 967 C C . PRO A 1 116 ? -15.951 1.615 32.597 1.00 98.06 116 PRO A C 1
ATOM 969 O O . PRO A 1 116 ? -15.713 1.590 33.807 1.00 98.06 116 PRO A O 1
ATOM 972 N N . ALA A 1 117 ? -17.102 2.108 32.123 1.00 98.06 117 ALA A N 1
ATOM 973 C CA . ALA A 1 117 ? -18.189 2.565 32.987 1.00 98.06 117 ALA A CA 1
ATOM 974 C C . ALA A 1 117 ? -18.716 1.445 33.898 1.00 98.06 117 ALA A C 1
ATOM 976 O O . ALA A 1 117 ? -19.055 1.720 35.047 1.00 98.06 117 ALA A O 1
ATOM 977 N N . TRP A 1 118 ? -18.693 0.185 33.445 1.00 97.69 118 TRP A N 1
ATOM 978 C CA . TRP A 1 118 ? -19.076 -0.979 34.257 1.00 97.69 118 TRP A CA 1
ATOM 979 C C . TRP A 1 118 ? -18.270 -1.077 35.547 1.00 97.69 118 TRP A C 1
ATOM 981 O O . TRP A 1 118 ? -18.841 -1.181 36.632 1.00 97.69 118 TRP A O 1
ATOM 991 N N . THR A 1 119 ? -16.951 -0.938 35.447 1.00 97.12 119 THR A N 1
ATOM 992 C CA . THR A 1 119 ? -16.073 -0.962 36.616 1.00 97.12 119 THR A CA 1
ATOM 993 C C . THR A 1 119 ? -16.257 0.283 37.474 1.00 97.12 119 THR A C 1
ATOM 995 O O . THR A 1 119 ? -16.355 0.179 38.692 1.00 97.12 119 THR A O 1
ATOM 998 N N . LYS A 1 120 ? -16.358 1.470 36.862 1.00 96.50 120 LYS A N 1
ATOM 999 C CA . LYS A 1 120 ? -16.490 2.736 37.605 1.00 96.50 120 LYS A CA 1
ATOM 1000 C C . LYS A 1 120 ? -17.813 2.856 38.368 1.00 96.50 120 LYS A C 1
ATOM 1002 O O . LYS A 1 120 ? -17.816 3.384 39.475 1.00 96.50 120 LYS A O 1
ATOM 1007 N N . MET A 1 121 ? -18.923 2.422 37.773 1.00 96.50 121 MET A N 1
ATOM 1008 C CA . MET A 1 121 ? -20.264 2.587 38.343 1.00 96.50 121 MET A CA 1
ATOM 1009 C C . MET A 1 121 ? -20.701 1.397 39.192 1.00 96.50 121 MET A C 1
ATOM 1011 O O . MET A 1 121 ? -21.349 1.597 40.215 1.00 96.50 121 MET A O 1
ATOM 1015 N N . LEU A 1 122 ? -20.385 0.174 38.755 1.00 96.12 122 LEU A N 1
ATOM 1016 C CA . LEU A 1 122 ? -20.889 -1.056 39.374 1.00 96.12 122 LEU A CA 1
ATOM 1017 C C . LEU A 1 122 ? -19.794 -1.902 40.037 1.00 96.12 122 LEU A C 1
ATOM 1019 O O . LEU A 1 122 ? -20.119 -2.812 40.790 1.00 96.12 122 LEU A O 1
ATOM 1023 N N . GLY A 1 123 ? -18.513 -1.617 39.784 1.00 96.81 123 GLY A N 1
ATOM 1024 C CA . GLY A 1 123 ? -17.385 -2.340 40.379 1.00 96.81 123 GLY A CA 1
ATOM 1025 C C . GLY A 1 123 ? -16.988 -3.632 39.662 1.00 96.81 123 GLY A C 1
ATOM 1026 O O . GLY A 1 123 ? -15.976 -4.217 40.031 1.00 96.81 123 GLY A O 1
ATOM 1027 N N . TYR A 1 124 ? -17.725 -4.052 38.631 1.00 96.81 124 TYR A N 1
ATOM 1028 C CA . TYR A 1 124 ? -17.410 -5.263 37.869 1.00 96.81 124 TYR A CA 1
ATOM 1029 C C . TYR A 1 124 ? -16.249 -5.041 36.904 1.00 96.81 124 TYR A C 1
ATOM 1031 O O . TYR A 1 124 ? -16.237 -4.057 36.152 1.00 96.81 124 TYR A O 1
ATOM 1039 N N . THR A 1 125 ? -15.289 -5.962 36.881 1.00 96.06 125 THR A N 1
ATOM 1040 C CA . THR A 1 125 ? -14.207 -5.920 35.891 1.00 96.06 125 THR A CA 1
ATOM 1041 C C . THR A 1 125 ? -14.660 -6.547 34.568 1.00 96.06 125 THR A C 1
ATOM 1043 O O . THR A 1 125 ? -15.578 -7.374 34.546 1.00 96.06 125 THR A O 1
ATOM 1046 N N . PRO A 1 126 ? -14.045 -6.179 33.430 1.00 94.75 126 PRO A N 1
ATOM 1047 C CA . PRO A 1 126 ? -14.346 -6.825 32.158 1.00 94.75 126 PRO A CA 1
ATOM 1048 C C . PRO A 1 126 ? -14.178 -8.348 32.217 1.00 94.75 126 PRO A C 1
ATOM 1050 O O . PRO A 1 126 ? -15.006 -9.069 31.675 1.00 94.75 126 PRO A O 1
ATOM 1053 N N . GLU A 1 127 ? -13.158 -8.852 32.908 1.00 95.88 127 GLU A N 1
ATOM 1054 C CA . GLU A 1 127 ? -12.868 -10.287 33.029 1.00 95.88 127 GLU A CA 1
ATOM 1055 C C . GLU A 1 127 ? -13.982 -11.058 33.744 1.00 95.88 127 GLU A C 1
ATOM 1057 O O . GLU A 1 127 ? -14.214 -12.221 33.424 1.00 95.88 127 GLU A O 1
ATOM 1062 N N . GLU A 1 128 ? -14.682 -10.417 34.683 1.00 95.88 128 GLU A N 1
ATOM 1063 C CA . GLU A 1 128 ? -15.829 -11.013 35.374 1.00 95.88 128 GLU A CA 1
ATOM 1064 C C . GLU A 1 128 ? -17.070 -11.078 34.479 1.00 95.88 128 GLU A C 1
ATOM 1066 O O . GLU A 1 128 ? -17.888 -11.982 34.628 1.00 95.88 128 GLU A O 1
ATOM 1071 N N . LEU A 1 129 ? -17.225 -10.121 33.558 1.00 95.56 129 LEU A N 1
ATOM 1072 C CA . LEU A 1 129 ? -18.417 -9.981 32.719 1.00 95.56 129 LEU A CA 1
ATOM 1073 C C . LEU A 1 129 ? -18.307 -10.735 31.393 1.00 95.56 129 LEU A C 1
ATOM 1075 O O . LEU A 1 129 ? -19.293 -11.289 30.906 1.00 95.56 129 LEU A O 1
ATOM 1079 N N . LEU A 1 130 ? -17.127 -10.736 30.775 1.00 96.31 130 LEU A N 1
ATOM 1080 C CA . LEU A 1 130 ? -16.910 -11.331 29.461 1.00 96.31 130 LEU A CA 1
ATOM 1081 C C . LEU A 1 130 ? -17.161 -12.843 29.494 1.00 96.31 130 LEU A C 1
ATOM 1083 O O . LEU A 1 130 ? -16.618 -13.568 30.320 1.00 96.31 130 LEU A O 1
ATOM 1087 N N . GLY A 1 131 ? -17.973 -13.332 28.556 1.00 94.31 131 GLY A N 1
ATOM 1088 C CA . GLY A 1 131 ? -18.368 -14.742 28.501 1.00 94.31 131 GLY A CA 1
ATOM 1089 C C . GLY A 1 131 ? -19.610 -15.102 29.325 1.00 94.31 131 GLY A C 1
ATOM 1090 O O . GLY A 1 131 ? -20.144 -16.194 29.132 1.00 94.31 131 GLY A O 1
ATOM 1091 N N . LEU A 1 132 ? -20.123 -14.204 30.174 1.00 94.44 132 LEU A N 1
ATOM 1092 C CA . LEU A 1 132 ? -21.418 -14.405 30.830 1.00 94.44 132 LEU A CA 1
ATOM 1093 C C . LEU A 1 132 ? -22.572 -14.218 29.840 1.00 94.44 132 LEU A C 1
ATOM 1095 O O . LEU A 1 132 ? -22.460 -13.442 28.893 1.00 94.44 132 LEU A O 1
ATOM 1099 N N . SER A 1 133 ? -23.692 -14.903 30.073 1.00 92.38 133 SER A N 1
ATOM 1100 C CA . SER A 1 133 ? -24.936 -14.688 29.324 1.00 92.38 133 SER A CA 1
ATOM 1101 C C . SER A 1 133 ? -25.802 -13.643 30.021 1.00 92.38 133 SER A C 1
ATOM 1103 O O . SER A 1 133 ? -26.052 -13.742 31.221 1.00 92.38 133 SER A O 1
ATOM 1105 N N . LEU A 1 134 ? -26.298 -12.667 29.262 1.00 88.25 134 LEU A N 1
ATOM 1106 C CA . LEU A 1 134 ? -27.277 -11.688 29.738 1.00 88.25 134 LEU A CA 1
ATOM 1107 C C . LEU A 1 134 ? -28.674 -12.305 29.924 1.00 88.25 134 LEU A C 1
ATOM 1109 O O . LEU A 1 134 ? -29.478 -11.802 30.706 1.00 88.25 134 LEU A O 1
ATOM 1113 N N . ILE A 1 135 ? -28.971 -13.381 29.192 1.00 85.06 135 ILE A N 1
ATOM 1114 C CA . ILE A 1 135 ? -30.272 -14.049 29.205 1.00 85.06 135 ILE A CA 1
ATOM 1115 C C . ILE A 1 135 ? -30.127 -15.368 29.977 1.00 85.06 135 ILE A C 1
ATOM 1117 O O . ILE A 1 135 ? -29.186 -16.121 29.701 1.00 85.06 135 ILE A O 1
ATO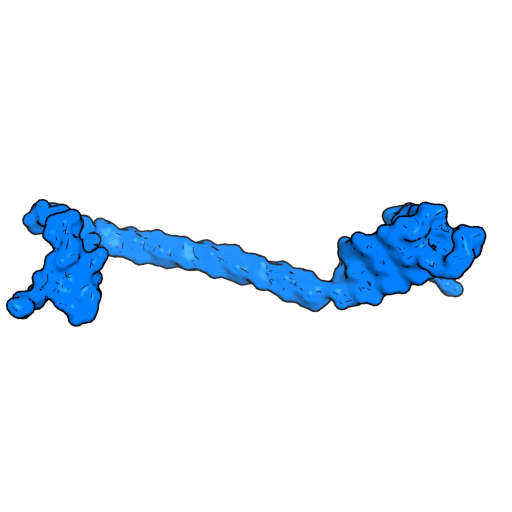M 1121 N N . PRO A 1 136 ? -31.024 -15.676 30.931 1.00 72.25 136 PRO A N 1
ATOM 1122 C CA . PRO A 1 136 ? -31.051 -16.991 31.556 1.00 72.25 136 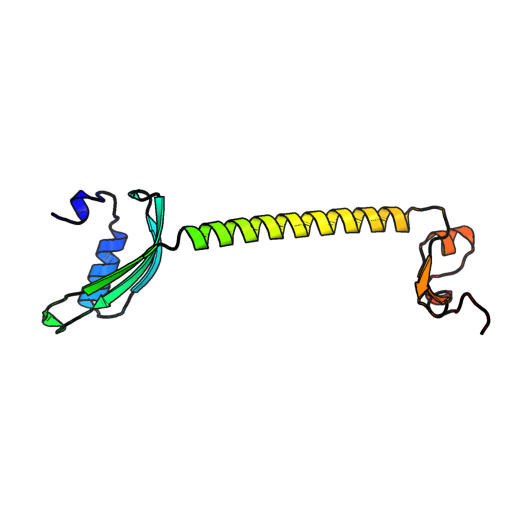PRO A CA 1
ATOM 1123 C C . PRO A 1 136 ? -31.390 -18.044 30.492 1.00 72.25 136 PRO A C 1
ATOM 1125 O O . PRO A 1 136 ? -32.405 -17.922 29.806 1.00 72.25 136 PRO A O 1
ATOM 1128 N N . ILE A 1 137 ? -30.508 -19.034 30.337 1.00 60.75 137 ILE A N 1
ATOM 1129 C CA . ILE A 1 137 ? -30.729 -20.221 29.496 1.00 60.75 137 ILE A CA 1
ATOM 1130 C C . ILE A 1 137 ? -31.671 -21.178 30.227 1.00 60.75 137 ILE A C 1
ATOM 1132 O O . ILE A 1 137 ? -31.481 -21.345 31.455 1.00 60.75 137 ILE A O 1
#

Organism: NCBI:txid1432788

Sequence (137 aa):
KWVTEFAPDLERFWFETYGRVAWTGEPANFESYANNFERWFDVRAIRVGEPADRHIAIFFNDVTARKVAEAELRTLNDTLEQQVQERTLELNTLWDTSPDLLLVIDFAGVFRRVNPAWTKMLGYTPEELLGLSLIPI

Secondary structure (DSSP, 8-state):
--HHHH-TT--HHHHHHHHHHHHH---EEEEEEEGGGTEEEEEEEEEES-TTT-EEEEEEEE-HHHHHHHHHHHHHHHHHHHHHHHHHHHHHHHHHH-SS--EEE-TT-BEEEE-THHHHHH---HHHHTT-BSS--

Foldseek 3Di:
DDPCVLCVPPDPVVVVQLVCCLQVQDKDWDWDQDPSVRFIWTKIKGADDDSVVSDIDIDTDTCRVVVVVVVVVVVVVVVVVVVVVVVVVVVVCCQAVDLDWDFDADPQQFTPDTYCNCCVPVNDDRVNRGGDHPDDD

pLDDT: mean 89.74, std 12.57, range [39.72, 98.44]